Protein AF-A0A1B0C2V8-F1 (afdb_monomer_lite)

Organism: NCBI:txid67801

Structure (mmCIF, N/CA/C/O backbone):
data_AF-A0A1B0C2V8-F1
#
_entry.id   AF-A0A1B0C2V8-F1
#
loop_
_atom_site.group_PDB
_atom_site.id
_atom_site.type_symbol
_atom_site.label_atom_id
_atom_site.label_alt_id
_atom_site.label_comp_id
_atom_site.label_asym_id
_atom_site.label_entity_id
_atom_site.label_seq_id
_atom_site.pdbx_PDB_ins_code
_atom_site.Cartn_x
_atom_site.Cartn_y
_atom_site.Cartn_z
_atom_site.occupancy
_atom_site.B_iso_or_equiv
_atom_site.auth_seq_id
_atom_site.auth_comp_id
_atom_site.auth_asym_id
_atom_site.auth_atom_id
_atom_site.pdbx_PDB_model_num
ATOM 1 N N . MET A 1 1 ? -11.882 -1.349 -6.062 1.00 76.75 1 MET A N 1
ATOM 2 C CA . MET A 1 1 ? -12.293 -1.667 -4.676 1.00 76.75 1 MET A CA 1
ATOM 3 C C . MET A 1 1 ? -12.057 -3.149 -4.433 1.00 76.75 1 MET A C 1
ATOM 5 O O . MET A 1 1 ? -12.370 -3.940 -5.314 1.00 76.75 1 MET A O 1
ATOM 9 N N . PHE A 1 2 ? -11.474 -3.533 -3.300 1.00 87.31 2 PHE A N 1
ATOM 10 C CA . PHE A 1 2 ? -11.265 -4.935 -2.935 1.00 87.31 2 PHE A CA 1
ATOM 11 C C . PHE A 1 2 ? -11.512 -5.124 -1.439 1.00 87.31 2 PHE A C 1
ATOM 13 O O . PHE A 1 2 ? -11.364 -4.185 -0.667 1.00 87.31 2 PHE A O 1
ATOM 20 N N . HIS A 1 3 ? -11.848 -6.346 -1.028 1.00 87.19 3 HIS A N 1
ATOM 21 C CA . HIS A 1 3 ? -11.994 -6.693 0.386 1.00 87.19 3 HIS A CA 1
ATOM 22 C C . HIS A 1 3 ? -10.699 -7.292 0.933 1.00 87.19 3 HIS A C 1
ATOM 24 O O . HIS A 1 3 ? -10.128 -8.184 0.296 1.00 87.19 3 HIS A O 1
ATOM 30 N N . LEU A 1 4 ? -10.254 -6.833 2.100 1.00 87.25 4 LEU A N 1
ATOM 31 C CA . LEU A 1 4 ? -9.169 -7.434 2.870 1.00 87.25 4 LEU A CA 1
ATOM 32 C C . LEU A 1 4 ? -9.754 -7.977 4.173 1.00 87.25 4 LEU A C 1
ATOM 34 O O . LEU A 1 4 ? -10.351 -7.227 4.939 1.00 87.25 4 LEU A O 1
ATOM 38 N N . ALA A 1 5 ? -9.627 -9.282 4.401 1.00 87.69 5 ALA A N 1
ATOM 39 C CA . ALA A 1 5 ? -10.054 -9.869 5.665 1.00 87.69 5 ALA A CA 1
ATOM 40 C C . ALA A 1 5 ? -9.0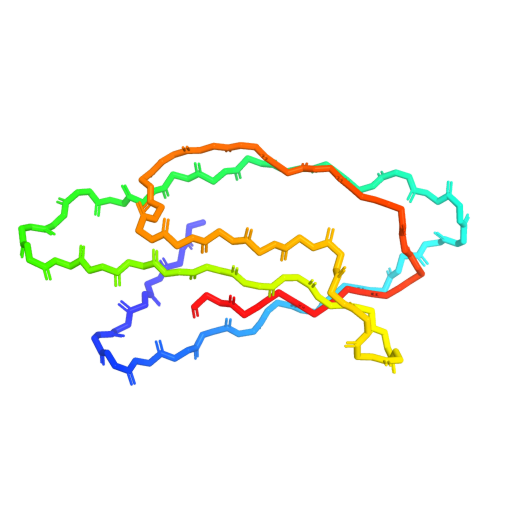34 -9.541 6.775 1.00 87.69 5 ALA A C 1
ATOM 42 O O . ALA A 1 5 ? -7.851 -9.370 6.471 1.00 87.69 5 ALA A O 1
ATOM 43 N N . PRO A 1 6 ? -9.449 -9.496 8.053 1.00 86.19 6 PRO A N 1
ATOM 44 C CA . PRO A 1 6 ? -8.530 -9.286 9.168 1.00 86.19 6 PRO A CA 1
ATOM 45 C C . PRO A 1 6 ? -7.357 -10.274 9.149 1.00 86.19 6 PRO A C 1
ATOM 47 O O . PRO A 1 6 ? -7.540 -11.457 8.843 1.00 86.19 6 PRO A O 1
ATOM 50 N N . ASN A 1 7 ? -6.157 -9.798 9.495 1.00 87.19 7 ASN A N 1
ATOM 51 C CA . ASN A 1 7 ? -4.915 -10.584 9.512 1.00 87.19 7 ASN A CA 1
ATOM 52 C C . ASN A 1 7 ? -4.565 -11.245 8.164 1.00 87.19 7 ASN A C 1
ATOM 54 O O . ASN A 1 7 ? -3.890 -12.278 8.124 1.00 87.19 7 ASN A O 1
ATOM 58 N N . LYS A 1 8 ? -5.059 -10.693 7.052 1.00 90.88 8 LYS A N 1
ATOM 59 C CA . LYS A 1 8 ? -4.660 -11.086 5.700 1.00 90.88 8 LYS A CA 1
ATOM 60 C C . LYS A 1 8 ? -3.889 -9.958 5.047 1.00 90.88 8 LYS A C 1
ATOM 62 O O . LYS A 1 8 ? -4.109 -8.797 5.351 1.00 90.88 8 LYS A O 1
ATOM 67 N N . GLN A 1 9 ? -3.046 -10.359 4.107 1.00 90.94 9 GLN A N 1
ATOM 68 C CA . GLN A 1 9 ? -2.322 -9.475 3.216 1.00 90.94 9 GLN A CA 1
ATOM 69 C C . GLN A 1 9 ? -2.820 -9.704 1.787 1.00 90.94 9 GLN A C 1
ATOM 71 O O . GLN A 1 9 ? -3.080 -10.845 1.385 1.00 90.94 9 GLN A O 1
ATOM 76 N N . LYS A 1 10 ? -2.933 -8.636 1.006 1.00 90.12 10 LYS A N 1
ATOM 77 C CA . LYS A 1 10 ? -3.111 -8.666 -0.443 1.00 90.12 10 LYS A CA 1
ATOM 78 C C . LYS A 1 10 ? -1.930 -8.003 -1.121 1.00 90.12 10 LYS A C 1
ATOM 80 O O . LYS A 1 10 ? -1.494 -6.927 -0.730 1.00 90.12 10 LYS A O 1
ATOM 85 N N . CYS A 1 11 ? -1.451 -8.657 -2.170 1.00 88.69 11 CYS A N 1
ATOM 86 C CA . CYS A 1 11 ? -0.335 -8.177 -2.964 1.00 88.69 11 CYS A CA 1
ATOM 87 C C . CYS A 1 11 ? -0.845 -7.731 -4.333 1.00 88.69 11 CYS A C 1
ATOM 89 O O . CYS A 1 11 ? -1.507 -8.504 -5.029 1.00 88.69 11 CYS A O 1
ATOM 91 N N . PHE A 1 12 ? -0.500 -6.514 -4.733 1.00 87.31 12 PHE A N 1
ATOM 92 C CA . PHE A 1 12 ? -0.667 -6.023 -6.094 1.00 87.31 12 PHE A CA 1
ATOM 93 C C . PHE A 1 12 ? 0.684 -6.044 -6.790 1.00 87.31 12 PHE A C 1
ATOM 95 O O . PHE A 1 12 ? 1.661 -5.521 -6.252 1.00 87.31 12 PHE A O 1
ATOM 102 N N . LYS A 1 13 ? 0.731 -6.648 -7.978 1.00 86.75 13 LYS A N 1
ATOM 103 C CA . LYS A 1 13 ? 1.906 -6.648 -8.843 1.00 86.75 13 LYS A CA 1
ATOM 104 C C . LYS A 1 13 ? 1.538 -6.026 -10.182 1.00 86.75 13 LYS A C 1
ATOM 106 O O . LYS A 1 13 ? 0.591 -6.483 -10.810 1.00 86.75 13 LYS A O 1
ATOM 111 N N . GLU A 1 14 ? 2.323 -5.047 -10.610 1.00 82.19 14 GLU A N 1
ATOM 112 C CA . GLU A 1 14 ? 2.221 -4.432 -11.935 1.00 82.19 14 GLU A CA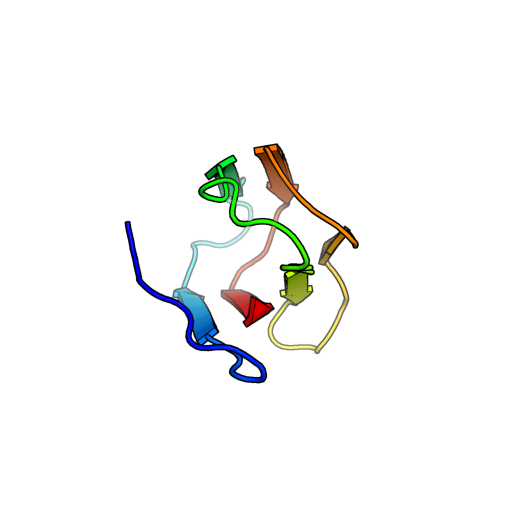 1
ATOM 113 C C . GLU A 1 14 ? 3.615 -4.340 -12.561 1.00 82.19 14 GLU A C 1
ATOM 115 O O . GLU A 1 14 ? 4.581 -3.951 -11.890 1.00 82.19 14 GLU A O 1
ATOM 120 N N . ASP A 1 15 ? 3.707 -4.709 -13.838 1.00 81.62 15 ASP A N 1
ATOM 121 C CA . ASP A 1 15 ? 4.910 -4.559 -14.656 1.00 81.62 15 ASP A CA 1
ATOM 122 C C . ASP A 1 15 ? 4.790 -3.267 -15.470 1.00 81.62 15 ASP A C 1
ATOM 124 O O . ASP A 1 15 ? 3.828 -3.045 -16.204 1.00 81.62 15 ASP A O 1
ATOM 128 N N . ILE A 1 16 ? 5.768 -2.384 -15.310 1.00 82.38 16 ILE A N 1
ATOM 129 C CA . ILE A 1 16 ? 5.704 -0.980 -15.709 1.00 82.38 16 ILE A CA 1
ATOM 130 C C . ILE A 1 16 ? 6.879 -0.684 -16.638 1.00 82.38 16 ILE A C 1
ATOM 132 O O . ILE A 1 16 ? 7.983 -1.217 -16.495 1.00 82.38 16 ILE A O 1
ATOM 136 N N . GLN A 1 17 ? 6.667 0.183 -17.624 1.00 78.62 17 GLN A N 1
ATOM 137 C CA . GLN A 1 17 ? 7.772 0.608 -18.472 1.00 78.62 17 GLN A CA 1
ATOM 138 C C . GLN A 1 17 ? 8.835 1.356 -17.654 1.00 78.62 17 GLN A C 1
ATOM 140 O O . GLN A 1 17 ? 8.552 2.038 -16.667 1.00 78.62 17 GLN A O 1
ATOM 145 N N . ALA A 1 18 ? 10.094 1.223 -18.073 1.00 75.19 18 ALA A N 1
ATOM 146 C CA . ALA A 1 18 ? 11.203 1.904 -17.418 1.00 75.19 18 ALA A CA 1
ATOM 147 C C . ALA A 1 18 ? 10.996 3.427 -17.406 1.00 75.19 18 ALA A C 1
ATOM 149 O O . ALA A 1 18 ? 10.578 4.003 -18.405 1.00 75.19 18 ALA A O 1
ATOM 150 N N . ASN A 1 19 ? 11.339 4.065 -16.282 1.00 73.06 19 ASN A N 1
ATOM 151 C CA . ASN A 1 19 ? 11.226 5.512 -16.057 1.00 73.06 19 ASN A CA 1
ATOM 152 C C . ASN A 1 19 ? 9.795 6.074 -16.115 1.00 73.06 19 ASN A C 1
ATOM 154 O O . ASN A 1 19 ? 9.618 7.286 -16.234 1.00 73.06 19 ASN A O 1
ATOM 158 N N . GLN A 1 20 ? 8.774 5.229 -15.995 1.00 83.12 20 GLN A N 1
ATOM 159 C CA . GLN A 1 20 ? 7.403 5.696 -15.849 1.00 83.12 20 GLN A CA 1
ATOM 160 C C . GLN A 1 20 ? 7.114 6.056 -14.385 1.00 83.12 20 GLN A C 1
ATOM 162 O O . GLN A 1 20 ? 7.458 5.319 -13.456 1.00 83.12 20 GLN A O 1
ATOM 167 N N . LEU A 1 21 ? 6.474 7.208 -14.184 1.00 83.88 21 LEU A N 1
ATOM 168 C CA . LEU A 1 21 ? 5.978 7.621 -12.878 1.00 83.88 21 LEU A CA 1
ATOM 169 C C . LEU A 1 21 ? 4.682 6.869 -12.569 1.00 83.88 21 LEU A C 1
ATOM 171 O O . LEU A 1 21 ? 3.716 6.937 -13.328 1.00 83.88 21 LEU A O 1
ATOM 175 N N . VAL A 1 22 ? 4.663 6.178 -11.436 1.00 86.88 22 VAL A N 1
ATOM 176 C CA . VAL A 1 22 ? 3.475 5.512 -10.907 1.00 86.88 22 VAL A CA 1
ATOM 177 C C . VAL A 1 22 ? 2.864 6.423 -9.869 1.00 86.88 22 VAL A C 1
ATOM 179 O O . VAL A 1 22 ? 3.557 6.850 -8.948 1.00 86.88 22 VAL A O 1
ATOM 182 N N . MET A 1 23 ? 1.576 6.713 -10.004 1.00 89.94 23 MET A N 1
ATOM 183 C CA . MET A 1 23 ? 0.815 7.489 -9.033 1.00 89.94 23 MET A CA 1
ATOM 184 C C . MET A 1 23 ? -0.494 6.777 -8.738 1.00 89.94 23 MET A C 1
ATOM 186 O O . MET A 1 23 ? -1.111 6.212 -9.639 1.00 89.94 23 MET A O 1
ATOM 190 N N . GLY A 1 24 ? -0.929 6.831 -7.488 1.00 89.00 24 GLY A N 1
ATOM 191 C CA . GLY A 1 24 ? -2.204 6.262 -7.088 1.00 89.00 24 GLY A CA 1
ATOM 192 C C . GLY A 1 24 ? -2.753 6.918 -5.837 1.00 89.00 24 GLY A C 1
ATOM 193 O O . GLY A 1 24 ? -2.039 7.596 -5.095 1.00 89.00 24 GLY A O 1
ATOM 194 N N . GLU A 1 25 ? -4.042 6.705 -5.623 1.00 93.56 25 GLU A N 1
ATOM 195 C CA . GLU A 1 25 ? -4.774 7.147 -4.443 1.00 93.56 25 GLU A CA 1
ATOM 196 C C . GLU A 1 25 ? -5.405 5.924 -3.781 1.00 93.56 25 GLU A C 1
ATOM 198 O O . GLU A 1 25 ? -5.755 4.953 -4.457 1.00 93.56 25 GLU A O 1
ATOM 203 N N . TYR A 1 26 ? -5.527 5.955 -2.460 1.00 91.56 26 TYR A N 1
ATOM 204 C CA . TYR A 1 26 ? -6.194 4.911 -1.694 1.00 91.56 26 TYR A CA 1
ATOM 205 C C . TYR A 1 26 ? -7.132 5.527 -0.664 1.00 91.56 26 TYR A C 1
ATOM 207 O O . TYR A 1 26 ? -6.884 6.607 -0.122 1.00 91.56 26 TYR A O 1
ATOM 215 N N . GLU A 1 27 ? -8.188 4.782 -0.369 1.00 93.06 27 GLU A N 1
ATOM 216 C CA . GLU A 1 27 ? -9.144 5.060 0.689 1.00 93.06 27 GLU A CA 1
ATOM 217 C C . GLU A 1 27 ? -9.517 3.726 1.336 1.00 93.06 27 GLU A C 1
ATOM 219 O O . GLU A 1 27 ? -9.853 2.755 0.652 1.00 93.06 27 GLU A O 1
ATOM 224 N N . VAL A 1 28 ? -9.388 3.669 2.654 1.00 91.19 28 VAL A N 1
ATOM 225 C CA . VAL A 1 28 ? -9.742 2.533 3.496 1.00 91.19 28 VAL A CA 1
ATOM 226 C C . VAL A 1 28 ? -11.125 2.815 4.060 1.00 91.19 28 VAL A C 1
ATOM 228 O O . VAL A 1 28 ? -11.367 3.874 4.635 1.00 91.19 28 VAL A O 1
ATOM 231 N N . SER A 1 29 ? -12.041 1.866 3.887 1.00 88.94 29 SER A N 1
ATOM 232 C CA . SER A 1 29 ? -13.357 1.942 4.515 1.00 88.94 29 SER A CA 1
ATOM 233 C C . SER A 1 29 ? -13.192 1.925 6.034 1.00 88.94 29 SER A C 1
ATOM 235 O O . SER A 1 29 ? -12.585 1.001 6.568 1.00 88.94 29 SER A O 1
ATOM 237 N N . ASP A 1 30 ? -13.715 2.946 6.710 1.00 78.38 30 ASP A N 1
ATOM 238 C CA . ASP A 1 30 ? -13.574 3.090 8.158 1.00 78.38 30 ASP A CA 1
ATOM 239 C C . ASP A 1 30 ? -14.341 1.974 8.884 1.00 78.38 30 ASP A C 1
ATOM 241 O O . ASP A 1 30 ? -15.570 1.878 8.811 1.00 78.38 30 ASP A O 1
ATOM 245 N N . VAL A 1 31 ? -13.593 1.098 9.551 1.00 82.44 31 VAL A N 1
ATOM 246 C CA . VAL A 1 31 ? -14.109 0.034 10.410 1.00 82.44 31 VAL A CA 1
ATOM 247 C C . VAL A 1 31 ? -13.377 0.139 11.740 1.00 82.44 31 VAL A C 1
ATOM 249 O O . VAL A 1 31 ? -12.150 0.059 11.803 1.00 82.44 31 VAL A O 1
ATOM 252 N N . SER A 1 32 ? -14.138 0.301 12.824 1.00 83.94 32 SER A N 1
ATOM 253 C CA . SER A 1 32 ? -13.572 0.498 14.160 1.00 83.94 32 SER A CA 1
ATOM 254 C C . SER A 1 32 ? -12.629 -0.645 14.556 1.00 83.94 32 SER A C 1
ATOM 256 O O . SER A 1 32 ? -12.980 -1.821 14.457 1.00 83.94 32 SER A O 1
ATOM 258 N N . GLY A 1 33 ? -11.424 -0.288 15.010 1.00 83.94 33 GLY A N 1
ATOM 259 C CA . GLY A 1 33 ? -10.391 -1.237 15.434 1.00 83.94 33 GLY A CA 1
ATOM 260 C C . GLY A 1 33 ? -9.585 -1.868 14.295 1.00 83.94 33 GLY A C 1
ATOM 261 O O . GLY A 1 33 ? -8.651 -2.620 14.573 1.00 83.94 33 GLY A O 1
ATOM 262 N N . GLN A 1 34 ? -9.898 -1.566 13.031 1.00 85.25 34 GLN A N 1
ATOM 263 C CA . GLN A 1 34 ? -9.106 -2.024 11.897 1.00 85.25 34 GLN A CA 1
ATOM 264 C C . GLN A 1 34 ? -7.899 -1.108 11.681 1.00 85.25 34 GLN A C 1
ATOM 266 O O . GLN A 1 34 ? -8.026 0.108 11.566 1.00 85.25 34 GLN A O 1
ATOM 271 N N . VAL A 1 35 ? -6.721 -1.718 11.593 1.00 90.88 35 VAL A N 1
ATOM 272 C CA . VAL A 1 35 ? -5.478 -1.054 11.203 1.00 90.88 35 VAL A CA 1
ATOM 273 C C . VAL A 1 35 ? -5.033 -1.662 9.882 1.00 90.88 35 VAL A C 1
ATOM 275 O O . VAL A 1 35 ? -5.021 -2.884 9.734 1.00 90.88 35 VAL A O 1
ATOM 278 N N . ILE A 1 36 ? -4.724 -0.803 8.917 1.00 92.06 36 ILE A N 1
ATOM 279 C CA . ILE A 1 36 ? -4.177 -1.189 7.620 1.00 92.06 36 ILE A CA 1
ATOM 280 C C . ILE A 1 36 ? -2.838 -0.489 7.466 1.00 92.06 36 ILE A C 1
ATOM 282 O O . ILE A 1 36 ? -2.740 0.719 7.685 1.00 92.06 36 ILE A O 1
ATOM 286 N N . ASP A 1 37 ? -1.844 -1.240 7.022 1.00 94.00 37 ASP A N 1
ATOM 287 C CA . ASP A 1 37 ? -0.539 -0.726 6.636 1.00 94.00 37 ASP A CA 1
ATOM 288 C C . ASP A 1 37 ? -0.345 -0.993 5.142 1.00 94.00 37 ASP A C 1
ATOM 290 O O . ASP A 1 37 ? -1.028 -1.834 4.558 1.00 94.00 37 ASP A O 1
ATOM 294 N N . TYR A 1 38 ? 0.580 -0.290 4.492 1.00 93.12 38 TYR A N 1
ATOM 295 C CA . TYR A 1 38 ? 1.034 -0.720 3.176 1.00 93.12 38 TYR A CA 1
ATOM 296 C C . TYR A 1 38 ? 2.530 -0.556 2.992 1.00 93.12 38 TYR A C 1
ATOM 298 O O . TYR A 1 38 ? 3.174 0.341 3.545 1.00 93.12 38 TYR A O 1
ATOM 306 N N . ILE A 1 39 ? 3.068 -1.399 2.119 1.00 94.06 39 ILE A N 1
ATOM 307 C CA . ILE A 1 39 ? 4.446 -1.312 1.666 1.00 94.06 39 ILE A CA 1
ATOM 308 C C . ILE A 1 39 ? 4.541 -1.617 0.175 1.00 94.06 39 ILE A C 1
ATOM 310 O O . ILE A 1 39 ? 4.093 -2.661 -0.293 1.00 94.06 39 ILE A O 1
ATOM 314 N N . ALA A 1 40 ? 5.129 -0.686 -0.569 1.00 91.38 40 ALA A N 1
ATOM 315 C CA . ALA A 1 40 ? 5.455 -0.820 -1.978 1.00 91.38 40 ALA A CA 1
ATOM 316 C C . ALA A 1 40 ? 6.950 -1.122 -2.130 1.00 91.38 40 ALA A C 1
ATOM 318 O O . ALA A 1 40 ? 7.789 -0.392 -1.594 1.00 91.38 40 ALA A O 1
ATOM 319 N N . ARG A 1 41 ? 7.280 -2.179 -2.873 1.00 91.69 41 ARG A N 1
ATOM 320 C CA . ARG A 1 41 ? 8.650 -2.616 -3.159 1.00 91.69 41 ARG A CA 1
ATOM 321 C C . ARG A 1 41 ? 8.907 -2.751 -4.654 1.00 91.69 41 ARG A C 1
ATOM 323 O O . ARG A 1 41 ? 7.971 -2.970 -5.422 1.00 91.69 41 ARG A O 1
ATOM 330 N N . ASP A 1 42 ? 10.167 -2.642 -5.059 1.00 88.81 42 ASP A N 1
ATOM 331 C CA . ASP A 1 42 ? 10.612 -3.059 -6.391 1.00 88.81 42 ASP A CA 1
ATOM 332 C C . ASP A 1 42 ? 10.984 -4.557 -6.426 1.00 88.81 42 ASP A C 1
ATOM 334 O O . ASP A 1 42 ? 10.932 -5.262 -5.421 1.00 88.81 42 ASP A O 1
ATOM 338 N N . THR A 1 43 ? 11.391 -5.066 -7.590 1.00 85.94 43 THR A N 1
ATOM 339 C CA . THR A 1 43 ? 11.861 -6.460 -7.759 1.00 85.94 43 THR A CA 1
ATOM 340 C C . THR A 1 43 ? 13.152 -6.795 -7.017 1.00 85.94 43 THR A C 1
ATOM 342 O O . THR A 1 43 ? 13.555 -7.953 -6.999 1.00 85.94 43 THR A O 1
ATOM 345 N N . LYS A 1 44 ? 13.854 -5.791 -6.492 1.00 89.06 44 LYS A N 1
ATOM 346 C CA . LYS A 1 44 ? 15.073 -5.947 -5.696 1.00 89.06 44 LYS A CA 1
ATOM 347 C C . LYS A 1 44 ? 14.778 -5.809 -4.201 1.00 89.06 44 LYS A C 1
ATOM 349 O O . LYS A 1 44 ? 15.716 -5.682 -3.421 1.00 89.06 44 LYS A O 1
ATOM 354 N N . GLU A 1 45 ? 13.500 -5.835 -3.817 1.00 85.94 45 GLU A N 1
ATOM 355 C CA . GLU A 1 45 ? 13.023 -5.666 -2.443 1.00 85.94 45 GLU A CA 1
ATOM 356 C C . GLU A 1 45 ? 13.340 -4.289 -1.830 1.00 85.94 45 GLU A C 1
ATOM 358 O O . GLU A 1 45 ? 13.212 -4.103 -0.618 1.00 85.94 45 GLU A O 1
ATOM 363 N N . HIS A 1 46 ? 13.701 -3.284 -2.636 1.00 91.12 46 HIS A N 1
ATOM 364 C CA . HIS A 1 46 ? 13.852 -1.924 -2.127 1.00 91.12 46 HIS A CA 1
ATOM 365 C C . HIS A 1 46 ? 12.485 -1.340 -1.786 1.00 91.12 46 HIS A C 1
ATOM 367 O O . HIS A 1 46 ? 11.555 -1.396 -2.592 1.00 91.12 46 HIS A O 1
ATOM 373 N N . ILE A 1 47 ? 12.378 -0.725 -0.608 1.00 92.12 47 ILE A N 1
ATOM 374 C CA . ILE A 1 47 ? 11.160 -0.038 -0.179 1.00 92.12 47 ILE A CA 1
ATOM 375 C C . ILE A 1 47 ? 11.029 1.266 -0.968 1.00 92.12 47 ILE A C 1
ATOM 377 O O . ILE A 1 47 ? 11.816 2.193 -0.797 1.00 92.12 47 ILE A O 1
ATOM 381 N N . LEU A 1 48 ? 10.010 1.334 -1.820 1.00 91.31 48 LEU A N 1
ATOM 382 C CA . LEU A 1 48 ? 9.651 2.528 -2.586 1.00 91.31 48 LEU A CA 1
ATOM 383 C C . LEU A 1 48 ? 8.754 3.458 -1.765 1.00 91.31 48 LEU A C 1
ATOM 385 O O . LEU A 1 48 ? 8.814 4.678 -1.894 1.00 91.31 48 LEU A O 1
ATOM 389 N N . SER A 1 49 ? 7.886 2.877 -0.936 1.00 91.69 49 SER A N 1
ATOM 390 C CA . SER A 1 49 ? 6.972 3.60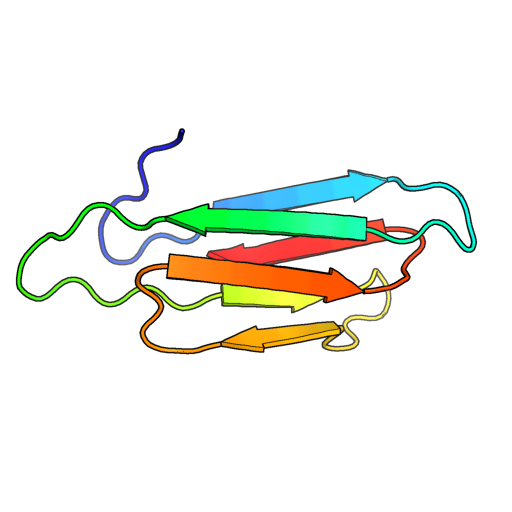9 -0.066 1.00 91.69 49 SER A CA 1
ATOM 391 C C . SER A 1 49 ? 6.465 2.693 1.041 1.00 91.69 49 SER A C 1
ATOM 393 O O . SER A 1 49 ? 6.151 1.534 0.782 1.00 91.69 49 SER A O 1
ATOM 395 N N . GLN A 1 50 ? 6.357 3.209 2.260 1.00 93.88 50 GLN A N 1
ATOM 396 C CA . GLN A 1 50 ? 5.780 2.496 3.394 1.00 93.88 50 GLN A CA 1
ATOM 397 C C . GLN A 1 50 ? 4.970 3.477 4.234 1.00 93.88 50 GLN A C 1
ATOM 399 O O . GLN A 1 50 ? 5.418 4.602 4.487 1.00 93.88 50 GLN A O 1
ATOM 404 N N . LYS A 1 51 ? 3.773 3.062 4.642 1.00 94.44 51 LYS A N 1
ATOM 405 C CA . LYS A 1 51 ? 2.914 3.809 5.562 1.00 94.44 51 LYS A CA 1
ATOM 406 C C . LYS A 1 51 ? 2.208 2.84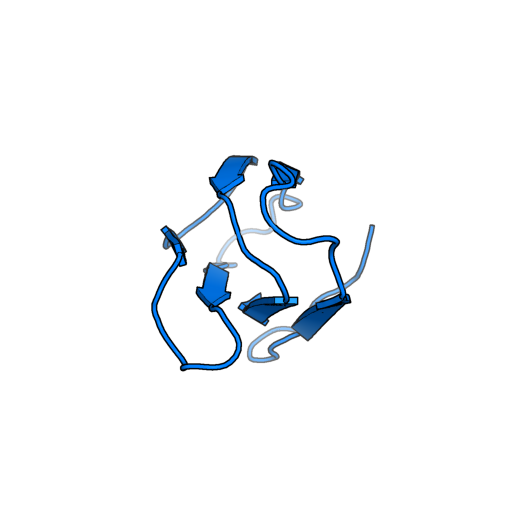6 6.499 1.00 94.44 51 LYS A C 1
ATOM 408 O O . LYS A 1 51 ? 1.828 1.752 6.094 1.00 94.44 51 LYS A O 1
ATOM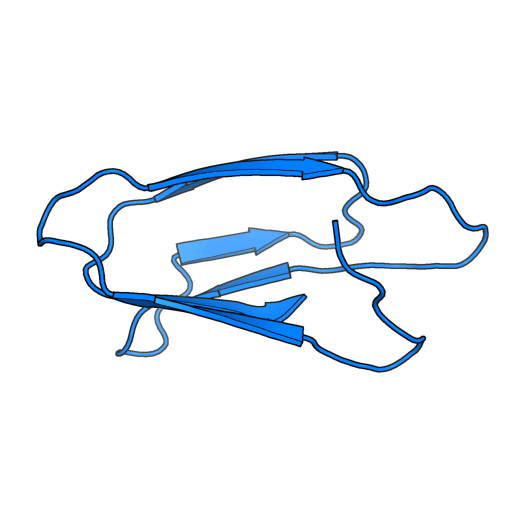 413 N N . GLU A 1 52 ? 1.999 3.313 7.717 1.00 94.44 52 GLU A N 1
ATOM 414 C CA . GLU A 1 52 ? 1.322 2.580 8.779 1.00 94.44 52 GLU A CA 1
ATOM 415 C C . GLU A 1 52 ? 0.034 3.311 9.160 1.00 94.44 52 GLU A C 1
ATOM 417 O O . GLU A 1 52 ? -0.051 4.536 9.007 1.00 94.44 52 GLU A O 1
ATOM 422 N N . GLN A 1 53 ? -0.959 2.562 9.635 1.00 92.81 53 GLN A N 1
ATOM 423 C CA . GLN A 1 53 ? -2.259 3.066 10.090 1.00 92.81 53 GLN A CA 1
ATOM 424 C C . GLN A 1 53 ? -2.950 3.976 9.056 1.00 92.81 53 GLN A C 1
ATOM 426 O O . GLN A 1 53 ? -3.424 5.074 9.365 1.00 92.81 53 GLN A O 1
ATOM 431 N N . ILE A 1 54 ? -2.985 3.532 7.799 1.00 92.75 54 ILE A N 1
ATOM 432 C CA . ILE A 1 54 ? -3.512 4.316 6.685 1.00 92.75 54 ILE A CA 1
ATOM 433 C C . ILE A 1 54 ? -5.043 4.374 6.669 1.00 92.75 54 ILE A C 1
ATOM 435 O O . ILE A 1 54 ? -5.730 3.387 6.909 1.00 92.75 54 ILE A O 1
ATOM 439 N N . THR A 1 55 ? -5.576 5.546 6.315 1.00 92.56 55 THR A N 1
ATOM 440 C CA . THR A 1 55 ? -7.023 5.784 6.148 1.00 92.56 55 THR A CA 1
ATOM 441 C C . THR A 1 55 ? -7.341 6.292 4.749 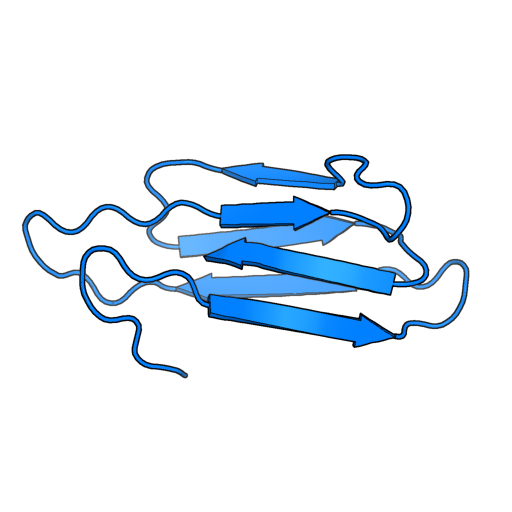1.00 92.56 55 THR A C 1
ATOM 443 O O . THR A 1 55 ? -8.146 5.711 4.035 1.00 92.56 55 THR A O 1
ATOM 446 N N . LYS A 1 56 ? -6.657 7.342 4.301 1.00 93.75 56 LYS A N 1
ATOM 447 C CA . LYS A 1 56 ? -6.704 7.832 2.921 1.00 93.75 56 LYS A CA 1
ATOM 448 C C . LYS A 1 56 ? -5.391 8.496 2.551 1.00 93.75 56 LYS A C 1
ATOM 450 O O . LYS A 1 56 ? -4.720 9.067 3.412 1.00 93.75 56 LYS A O 1
ATOM 455 N N . GLY A 1 57 ? -5.036 8.479 1.276 1.00 93.25 57 GLY A N 1
ATOM 456 C CA . GLY A 1 57 ? -3.806 9.122 0.843 1.00 93.25 57 GLY A CA 1
ATOM 457 C C . GLY A 1 57 ? -3.472 8.901 -0.617 1.00 93.25 57 GLY A C 1
ATOM 458 O O . GLY A 1 57 ? -4.248 8.340 -1.387 1.00 93.25 57 GLY A O 1
ATOM 459 N N . LYS A 1 58 ? -2.284 9.378 -0.986 1.00 94.00 58 LYS A N 1
ATOM 460 C CA . LYS A 1 58 ? -1.715 9.235 -2.324 1.00 94.00 58 LYS A CA 1
ATOM 461 C C . LYS A 1 58 ? -0.300 8.687 -2.224 1.00 94.00 58 LYS A C 1
ATOM 463 O O . LYS A 1 58 ? 0.397 8.951 -1.243 1.00 94.00 58 LYS A O 1
ATOM 468 N N . PHE A 1 59 ? 0.137 7.976 -3.252 1.00 90.88 59 PHE A N 1
ATOM 469 C CA . PHE A 1 59 ? 1.525 7.563 -3.422 1.00 90.88 59 PHE A CA 1
ATOM 470 C C . PHE A 1 59 ? 2.024 7.952 -4.809 1.00 90.88 59 PHE A C 1
ATOM 472 O O . PHE A 1 59 ? 1.252 8.032 -5.765 1.00 90.88 59 PHE A O 1
ATOM 479 N N . ASN A 1 60 ? 3.328 8.197 -4.906 1.00 91.12 60 ASN A N 1
ATOM 480 C CA . ASN A 1 60 ? 4.020 8.309 -6.177 1.00 91.12 60 ASN A CA 1
ATOM 481 C C . ASN A 1 60 ? 5.442 7.753 -6.054 1.00 91.12 60 ASN A C 1
ATOM 483 O O . ASN A 1 60 ? 6.111 7.997 -5.051 1.00 91.12 60 ASN A O 1
ATOM 487 N N . PHE A 1 61 ? 5.878 6.976 -7.041 1.00 87.88 61 PHE A N 1
ATOM 488 C CA . PHE A 1 61 ? 7.238 6.439 -7.129 1.00 87.88 61 PHE A CA 1
ATOM 489 C C . PHE A 1 61 ? 7.569 6.052 -8.576 1.00 87.88 61 PHE A C 1
ATOM 491 O O . PHE A 1 61 ? 6.679 5.837 -9.397 1.00 87.88 61 PHE A O 1
ATOM 498 N N . MET A 1 62 ? 8.860 5.953 -8.896 1.00 83.56 62 MET A N 1
ATOM 499 C CA . MET A 1 62 ? 9.342 5.461 -10.191 1.00 83.56 62 MET A CA 1
ATOM 500 C C . MET A 1 62 ? 9.933 4.065 -10.006 1.00 83.56 62 MET A C 1
ATOM 502 O O . MET A 1 62 ? 10.866 3.891 -9.225 1.00 83.56 62 MET A O 1
ATOM 506 N N . SER A 1 63 ? 9.403 3.070 -10.715 1.00 80.94 63 SER A N 1
ATOM 507 C CA . SER A 1 63 ? 9.934 1.702 -10.715 1.00 80.94 63 SER A CA 1
ATOM 508 C C . SER A 1 63 ? 9.554 0.975 -12.003 1.00 80.94 63 SER A C 1
ATOM 510 O O . SER A 1 63 ? 8.585 1.341 -12.660 1.00 80.94 63 SER A O 1
ATOM 512 N N . LYS A 1 64 ? 10.317 -0.067 -12.351 1.00 70.94 64 LYS A N 1
ATOM 513 C CA . LYS A 1 64 ? 10.011 -0.973 -13.474 1.00 70.94 64 LYS A CA 1
ATOM 514 C C . LYS A 1 64 ? 8.957 -2.020 -13.117 1.00 70.94 64 LYS A C 1
ATOM 516 O O . LYS A 1 64 ? 8.190 -2.431 -13.966 1.00 70.94 64 LYS A O 1
ATOM 521 N N . THR A 1 65 ? 8.918 -2.462 -11.869 1.00 75.44 65 THR A N 1
ATOM 522 C CA . THR A 1 65 ? 7.927 -3.427 -11.385 1.00 75.44 65 THR A CA 1
ATOM 523 C C . THR A 1 65 ? 7.652 -3.095 -9.932 1.00 75.44 65 THR A C 1
ATOM 525 O O . THR A 1 65 ? 8.570 -2.702 -9.201 1.00 75.44 65 THR A O 1
ATOM 528 N N . ILE A 1 66 ? 6.396 -3.219 -9.522 1.00 75.12 66 ILE A N 1
ATOM 529 C CA . ILE A 1 66 ? 5.956 -2.846 -8.178 1.00 75.12 66 ILE A CA 1
ATOM 530 C C . ILE A 1 66 ? 5.311 -4.046 -7.493 1.00 75.12 66 ILE A C 1
ATOM 532 O O . ILE A 1 66 ? 4.591 -4.812 -8.129 1.00 75.12 66 ILE A O 1
ATOM 536 N N . TYR A 1 67 ? 5.559 -4.185 -6.196 1.00 78.69 67 TYR A N 1
ATOM 537 C CA . TYR A 1 67 ? 4.885 -5.119 -5.302 1.00 78.69 67 TYR A CA 1
ATOM 538 C C . TYR A 1 67 ? 4.314 -4.324 -4.142 1.00 78.69 67 TYR A C 1
ATOM 540 O O . TYR A 1 67 ? 5.067 -3.828 -3.306 1.00 78.69 67 TYR A O 1
ATOM 548 N N . MET A 1 68 ? 2.997 -4.168 -4.100 1.00 77.69 68 MET A N 1
ATOM 549 C CA . MET A 1 68 ? 2.323 -3.448 -3.028 1.00 77.69 68 MET A CA 1
ATOM 550 C C . MET A 1 68 ? 1.573 -4.428 -2.145 1.00 77.69 68 MET A C 1
ATOM 552 O O . MET A 1 68 ? 0.620 -5.062 -2.592 1.00 77.69 68 MET A O 1
ATOM 556 N N . ASN A 1 69 ? 2.008 -4.528 -0.897 1.00 79.00 69 ASN A N 1
ATOM 557 C CA . ASN A 1 69 ? 1.370 -5.341 0.122 1.00 79.00 69 ASN A CA 1
ATOM 558 C C . ASN A 1 69 ? 0.518 -4.427 0.999 1.00 79.00 69 ASN A C 1
ATOM 560 O O . ASN A 1 69 ? 1.055 -3.458 1.536 1.00 79.00 69 ASN A O 1
ATOM 564 N N . ILE A 1 70 ? -0.770 -4.742 1.102 1.00 75.12 70 ILE A N 1
ATOM 565 C CA . ILE A 1 70 ? -1.756 -4.162 2.025 1.00 75.12 70 ILE A CA 1
ATOM 566 C C . ILE A 1 70 ? -2.250 -5.262 2.956 1.00 75.12 70 ILE A C 1
ATOM 568 O O . ILE A 1 70 ? -2.500 -6.370 2.428 1.00 75.12 70 ILE A O 1
#

Foldseek 3Di:
DDDDDPPDKDKDKDAADAFDKDKDKDADDDDPPDWDWKFKAAPVRDTQDTDTRDGIDMDIGGYRMIIMMD

InterPro domains:
  IPR009038 GOLD domain [PF01105] (2-64)

pLDDT: mean 86.91, std 6.07, range [70.94, 94.44]

Sequence (70 aa):
MFHLAPNKQKCFKEDIQANQLVMGEYEVSDVSGQVIDYIARDTKEHILSQKEQITKGKFNFMSKTIYMNI

Secondary structure (DSSP, 8-state):
-----TT---EEEEE--TTPEEEEEEE----TT----EEEE-TT--EEEEESS-SEEEEEEE-SEEEEE-

Radius of gyration: 12.57 Å; chains: 1; bounding box: 29×20×34 Å